Protein AF-A0A1J4KJC3-F1 (afdb_mo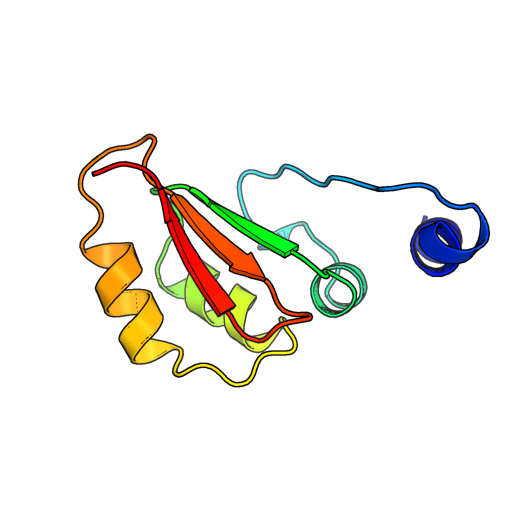nomer_lite)

Sequence (91 aa):
MCKLLTKTRYYNITAIFAVQTPKFILKNLKRMATDVKIWKGLSEEDFYTLMKELTHTFDTDEMWGIYHALQDNHSCLTLNLSNDTFAIEGT

Structure (mmCIF, N/CA/C/O backbone):
data_AF-A0A1J4KJC3-F1
#
_entry.id   AF-A0A1J4KJC3-F1
#
loop_
_atom_site.group_PDB
_atom_site.id
_atom_site.type_symbol
_atom_site.label_atom_id
_atom_site.label_alt_id
_atom_site.label_comp_id
_atom_site.label_asym_id
_atom_site.label_entity_id
_atom_site.label_seq_id
_atom_site.pdbx_PDB_ins_code
_atom_site.Cartn_x
_atom_site.Cartn_y
_atom_site.Cartn_z
_atom_site.occupancy
_atom_site.B_iso_or_equiv
_atom_site.auth_seq_id
_atom_site.auth_comp_id
_atom_site.auth_asym_id
_atom_site.auth_atom_id
_atom_site.pdbx_PDB_model_num
ATOM 1 N N . MET A 1 1 ? 7.051 -18.304 -6.355 1.00 51.97 1 MET A N 1
ATOM 2 C CA . MET A 1 1 ? 6.213 -17.099 -6.542 1.00 51.97 1 MET A CA 1
ATOM 3 C C . MET A 1 1 ? 7.028 -15.793 -6.575 1.00 51.97 1 MET A C 1
ATOM 5 O O . MET A 1 1 ? 7.017 -15.142 -7.608 1.00 51.97 1 MET A O 1
ATOM 9 N N . CYS A 1 2 ? 7.804 -15.429 -5.535 1.00 56.69 2 CYS A N 1
ATOM 10 C CA . CYS A 1 2 ? 8.517 -14.129 -5.462 1.00 56.69 2 CYS A CA 1
ATOM 11 C C . CYS A 1 2 ? 9.452 -13.780 -6.639 1.00 56.69 2 CYS A C 1
ATOM 13 O O . CYS A 1 2 ? 9.489 -12.625 -7.040 1.00 56.69 2 CYS A O 1
ATOM 15 N N . LYS A 1 3 ? 10.180 -14.746 -7.225 1.00 65.19 3 LYS A N 1
ATOM 16 C CA . LYS A 1 3 ? 11.147 -14.473 -8.315 1.00 65.19 3 LYS A CA 1
ATOM 17 C C . LYS A 1 3 ? 10.508 -13.916 -9.595 1.00 65.19 3 LYS A C 1
ATOM 19 O O . LYS A 1 3 ? 11.184 -13.241 -10.368 1.00 65.19 3 LYS A O 1
ATOM 24 N N . LEU A 1 4 ? 9.234 -14.231 -9.834 1.00 68.31 4 LEU A N 1
ATOM 25 C CA . LEU A 1 4 ? 8.511 -13.786 -11.025 1.00 68.31 4 LEU A CA 1
ATOM 26 C C . LEU A 1 4 ? 8.048 -12.335 -10.842 1.00 68.31 4 LEU A C 1
ATOM 28 O O . LEU A 1 4 ? 8.271 -11.506 -11.716 1.00 68.31 4 LEU A O 1
ATOM 32 N N . LEU A 1 5 ? 7.546 -12.009 -9.645 1.00 69.38 5 LEU A N 1
ATOM 33 C CA . LEU A 1 5 ? 7.130 -10.657 -9.255 1.00 69.38 5 LEU A CA 1
ATOM 34 C C . LEU A 1 5 ? 8.293 -9.665 -9.201 1.00 69.38 5 LEU A C 1
ATOM 36 O O . LEU A 1 5 ? 8.128 -8.513 -9.571 1.00 69.38 5 LEU A O 1
ATOM 40 N N . THR A 1 6 ? 9.498 -10.116 -8.845 1.00 70.50 6 THR A N 1
ATOM 41 C CA . THR A 1 6 ? 10.698 -9.266 -8.914 1.00 70.50 6 THR A CA 1
ATOM 42 C C . THR A 1 6 ? 11.160 -8.947 -10.339 1.00 70.50 6 THR A C 1
ATOM 44 O O . THR A 1 6 ? 12.013 -8.086 -10.520 1.00 70.50 6 THR A O 1
ATOM 47 N N . LYS A 1 7 ? 10.650 -9.656 -11.356 1.00 76.81 7 LYS A N 1
ATOM 48 C CA . LYS A 1 7 ? 11.071 -9.515 -12.760 1.00 76.81 7 LYS A CA 1
ATOM 49 C C . LYS A 1 7 ? 9.967 -8.996 -13.681 1.00 76.81 7 LYS A C 1
ATOM 51 O O . LYS A 1 7 ? 10.209 -8.863 -14.875 1.00 76.81 7 LYS A O 1
ATOM 56 N N . THR A 1 8 ? 8.786 -8.671 -13.161 1.00 78.25 8 THR A N 1
ATOM 57 C CA . THR A 1 8 ? 7.650 -8.161 -13.952 1.00 78.25 8 THR A CA 1
ATOM 58 C C . THR A 1 8 ? 8.038 -6.949 -14.799 1.00 78.25 8 THR A C 1
ATOM 60 O O . THR A 1 8 ? 7.747 -6.927 -15.992 1.00 78.25 8 THR A O 1
ATOM 63 N N . ARG A 1 9 ? 8.826 -6.023 -14.236 1.00 73.25 9 ARG A N 1
ATOM 64 C CA . ARG A 1 9 ? 9.360 -4.855 -14.957 1.00 73.25 9 ARG A CA 1
ATOM 65 C C . ARG A 1 9 ? 10.266 -5.221 -16.138 1.00 73.25 9 ARG A C 1
ATOM 67 O O . ARG A 1 9 ? 10.210 -4.556 -17.162 1.00 73.25 9 ARG A O 1
ATOM 74 N N . TYR A 1 10 ? 11.072 -6.278 -16.020 1.00 80.94 10 TYR A N 1
ATOM 75 C CA . TYR A 1 10 ? 11.944 -6.739 -17.110 1.00 80.94 10 TYR A CA 1
ATOM 76 C C . TYR A 1 10 ? 11.139 -7.298 -18.290 1.00 80.94 10 TYR A C 1
ATOM 78 O O . TYR A 1 10 ? 11.513 -7.107 -19.440 1.00 80.94 10 TYR A O 1
ATOM 86 N N . TYR A 1 11 ? 10.013 -7.954 -18.006 1.00 84.75 11 TYR A N 1
ATOM 87 C CA . TYR A 1 11 ? 9.130 -8.519 -19.028 1.00 84.75 11 TYR A CA 1
ATOM 88 C C . TYR A 1 11 ? 8.043 -7.545 -19.508 1.00 84.75 11 TYR A C 1
ATOM 90 O O . TYR A 1 11 ? 7.178 -7.947 -20.278 1.00 84.75 11 TYR A O 1
ATOM 98 N N . ASN A 1 12 ? 8.076 -6.283 -19.061 1.00 82.62 12 ASN A N 1
ATOM 99 C CA . ASN A 1 12 ? 7.050 -5.274 -19.336 1.00 82.62 12 ASN A CA 1
ATOM 100 C C . ASN A 1 12 ? 5.625 -5.735 -18.957 1.00 82.62 12 ASN A C 1
ATOM 102 O O . ASN A 1 12 ? 4.653 -5.457 -19.658 1.00 82.62 12 ASN A O 1
ATOM 106 N N . ILE A 1 13 ? 5.513 -6.480 -17.853 1.00 86.38 13 ILE A N 1
ATOM 107 C CA . ILE A 1 13 ? 4.248 -6.986 -17.317 1.00 86.38 13 ILE A CA 1
ATOM 108 C C . ILE A 1 13 ? 3.849 -6.128 -16.120 1.00 86.38 13 ILE A C 1
ATOM 110 O O . ILE A 1 13 ? 4.624 -5.978 -15.175 1.00 86.38 13 ILE A O 1
ATOM 114 N N . THR A 1 14 ? 2.611 -5.644 -16.118 1.00 84.50 14 THR A N 1
ATOM 115 C CA . THR A 1 14 ? 1.997 -5.019 -14.942 1.00 84.50 14 THR A CA 1
ATOM 116 C C . THR A 1 14 ? 1.250 -6.076 -14.137 1.00 84.50 14 THR A C 1
ATOM 118 O O . THR A 1 14 ? 0.469 -6.849 -14.690 1.00 84.50 14 THR A O 1
ATOM 121 N N . ALA A 1 15 ? 1.489 -6.121 -12.827 1.00 84.31 15 ALA A N 1
ATOM 122 C CA . ALA A 1 15 ? 0.795 -7.021 -11.914 1.00 84.31 15 ALA A CA 1
ATOM 123 C C . ALA A 1 15 ? -0.086 -6.209 -10.963 1.00 84.31 15 ALA A C 1
ATOM 125 O O . ALA A 1 15 ? 0.386 -5.254 -10.352 1.00 84.31 15 ALA A O 1
ATOM 126 N N . ILE A 1 16 ? -1.347 -6.616 -10.827 1.00 88.50 16 ILE A N 1
ATOM 127 C CA . ILE A 1 16 ? -2.311 -6.003 -9.912 1.00 88.50 16 ILE A CA 1
ATOM 128 C C . ILE A 1 16 ? -2.690 -7.042 -8.863 1.00 88.50 16 ILE A C 1
ATOM 130 O O . ILE A 1 16 ? -3.014 -8.183 -9.194 1.00 88.50 16 ILE A O 1
ATOM 134 N N . PHE A 1 17 ? -2.655 -6.632 -7.598 1.00 88.19 17 PHE A N 1
ATOM 135 C CA . PHE A 1 17 ? -3.078 -7.447 -6.466 1.00 88.19 17 PHE A CA 1
ATOM 136 C C . PHE A 1 17 ? -4.258 -6.769 -5.787 1.00 88.19 17 PHE A C 1
ATOM 138 O O . PHE A 1 17 ? -4.119 -5.669 -5.262 1.00 88.19 17 PHE A O 1
ATOM 145 N N . ALA A 1 18 ? -5.404 -7.441 -5.782 1.00 89.88 18 ALA A N 1
ATOM 146 C CA . ALA A 1 18 ? -6.585 -7.013 -5.049 1.00 89.88 18 ALA A CA 1
ATOM 147 C C . ALA A 1 18 ? -6.836 -8.005 -3.912 1.00 89.88 18 ALA A C 1
ATOM 149 O O . ALA A 1 18 ? -6.984 -9.205 -4.147 1.00 89.88 18 ALA A O 1
ATOM 150 N N . VAL A 1 19 ? -6.840 -7.511 -2.676 1.00 88.62 19 VAL A N 1
ATOM 151 C CA . VAL A 1 19 ? -7.062 -8.310 -1.465 1.00 88.62 19 VAL A CA 1
ATOM 152 C C . VAL A 1 19 ? -7.938 -7.533 -0.493 1.00 88.62 19 VAL A C 1
ATOM 154 O O . VAL A 1 19 ? -7.934 -6.306 -0.502 1.00 88.62 19 VAL A O 1
ATOM 157 N N . GLN A 1 20 ? -8.643 -8.246 0.382 1.00 85.38 20 GLN A N 1
ATOM 158 C CA . GLN A 1 20 ? -9.480 -7.622 1.409 1.00 85.38 20 GLN A CA 1
ATOM 159 C C . GLN A 1 20 ? -8.667 -7.032 2.572 1.00 85.38 20 GLN A C 1
ATOM 161 O O . GLN A 1 20 ? -9.049 -6.015 3.134 1.00 85.38 20 GLN A O 1
ATOM 166 N N . THR A 1 21 ? -7.548 -7.659 2.948 1.00 85.00 21 THR A N 1
ATOM 167 C CA . THR A 1 21 ? -6.662 -7.163 4.013 1.00 85.00 21 THR A CA 1
ATOM 168 C C . THR A 1 21 ? -5.199 -7.273 3.585 1.00 85.00 21 THR A C 1
ATOM 170 O O . THR A 1 21 ? -4.796 -8.289 3.000 1.00 85.00 21 THR A O 1
ATOM 173 N N . PRO A 1 22 ? -4.363 -6.265 3.896 1.00 84.62 22 PRO A N 1
ATOM 174 C CA . PRO A 1 22 ? -2.944 -6.278 3.565 1.00 84.62 22 PRO A CA 1
ATOM 175 C C . PRO A 1 22 ? -2.168 -7.363 4.325 1.00 84.62 22 PRO A C 1
ATOM 177 O O . PRO A 1 22 ? -1.039 -7.672 3.943 1.00 84.62 22 PRO A O 1
ATOM 180 N N . LYS A 1 23 ? -2.739 -7.977 5.372 1.00 85.38 23 LYS A N 1
ATOM 181 C CA . LYS A 1 23 ? -2.093 -9.033 6.176 1.00 85.38 23 LYS A CA 1
ATOM 182 C C . LYS A 1 23 ? -1.637 -10.244 5.355 1.00 85.38 23 LYS A C 1
ATOM 184 O O . LYS A 1 23 ? -0.625 -10.852 5.687 1.00 85.38 23 LYS A O 1
ATOM 189 N N . PHE A 1 24 ? -2.333 -10.562 4.263 1.00 84.88 24 PHE A N 1
ATOM 190 C CA . PHE A 1 24 ? -1.996 -11.706 3.406 1.00 84.88 24 PHE A CA 1
ATOM 191 C C . PHE A 1 24 ? -0.940 -11.398 2.337 1.00 84.88 24 PHE A C 1
ATOM 193 O O . PHE A 1 24 ? -0.448 -12.309 1.671 1.00 84.88 24 PHE A O 1
ATOM 200 N N . ILE A 1 25 ? -0.566 -10.128 2.162 1.00 86.69 25 ILE A N 1
ATOM 201 C CA . ILE A 1 25 ? 0.460 -9.732 1.197 1.00 86.69 25 ILE A CA 1
ATOM 202 C C . ILE A 1 25 ? 1.839 -9.837 1.858 1.00 86.69 25 ILE A C 1
ATOM 204 O O . ILE A 1 25 ? 2.087 -9.283 2.928 1.00 86.69 25 ILE A O 1
ATOM 208 N N . LEU A 1 26 ? 2.774 -10.511 1.186 1.00 86.25 26 LEU A N 1
ATOM 209 C CA . LEU A 1 26 ? 4.171 -10.593 1.618 1.00 86.25 26 LEU A CA 1
ATOM 210 C C . LEU A 1 26 ? 4.812 -9.197 1.676 1.00 86.25 26 LEU A C 1
ATOM 212 O O . LEU A 1 26 ? 4.703 -8.425 0.724 1.00 86.25 26 LEU A O 1
ATOM 216 N N . LYS A 1 27 ? 5.576 -8.901 2.736 1.00 85.50 27 LYS A N 1
ATOM 217 C CA . LYS A 1 27 ? 6.217 -7.582 2.938 1.00 85.50 27 LYS A CA 1
ATOM 218 C C . LYS A 1 27 ? 7.044 -7.109 1.738 1.00 85.50 27 LYS A C 1
ATOM 220 O O . LYS A 1 27 ? 6.980 -5.947 1.358 1.00 85.50 27 LYS A O 1
ATOM 225 N N . ASN A 1 28 ? 7.787 -8.021 1.110 1.00 83.00 28 ASN A N 1
ATOM 226 C CA . ASN A 1 28 ? 8.605 -7.698 -0.063 1.00 83.00 28 ASN A CA 1
ATOM 227 C C . ASN A 1 28 ? 7.763 -7.233 -1.256 1.00 83.00 28 ASN A C 1
ATOM 229 O O . ASN A 1 28 ? 8.227 -6.407 -2.028 1.00 83.00 28 ASN A O 1
ATOM 233 N N . LEU A 1 29 ? 6.534 -7.739 -1.398 1.00 83.75 29 LEU A N 1
ATOM 234 C CA . LEU A 1 29 ? 5.635 -7.328 -2.471 1.00 83.75 29 LEU A CA 1
ATOM 235 C C . LEU A 1 29 ? 5.082 -5.920 -2.219 1.00 83.75 29 LEU A C 1
ATOM 237 O O . LEU A 1 29 ? 5.045 -5.118 -3.143 1.00 83.75 29 LEU A O 1
ATOM 241 N N . LYS A 1 30 ? 4.744 -5.595 -0.964 1.00 86.81 30 LYS A N 1
ATOM 242 C CA . LYS A 1 30 ? 4.308 -4.242 -0.571 1.00 86.81 30 LYS A CA 1
ATOM 243 C C . LYS A 1 30 ? 5.396 -3.199 -0.818 1.00 86.81 30 LYS A C 1
ATOM 245 O O . LYS A 1 30 ? 5.121 -2.158 -1.394 1.00 86.81 30 LYS A O 1
ATOM 250 N N . ARG A 1 31 ? 6.650 -3.514 -0.475 1.00 84.00 31 ARG A N 1
ATOM 251 C CA . ARG A 1 31 ? 7.808 -2.634 -0.724 1.00 84.00 31 ARG A CA 1
ATOM 252 C C . ARG A 1 31 ? 8.097 -2.382 -2.203 1.00 84.00 31 ARG A C 1
ATOM 254 O O . ARG A 1 31 ? 8.773 -1.417 -2.526 1.00 84.00 31 ARG A O 1
ATOM 261 N N . MET A 1 32 ? 7.647 -3.275 -3.078 1.00 85.25 32 MET A N 1
ATOM 262 C CA . MET A 1 32 ? 7.830 -3.160 -4.524 1.00 85.25 32 MET A CA 1
ATOM 263 C C . MET A 1 32 ? 6.655 -2.477 -5.229 1.00 85.25 32 MET A C 1
ATOM 265 O O . MET A 1 32 ? 6.730 -2.274 -6.440 1.00 85.25 32 MET A O 1
ATOM 269 N N . ALA A 1 33 ? 5.570 -2.175 -4.513 1.00 86.38 33 ALA A N 1
ATOM 270 C CA . ALA A 1 33 ? 4.424 -1.500 -5.096 1.00 86.38 33 ALA A CA 1
ATOM 271 C C . ALA A 1 33 ? 4.824 -0.092 -5.558 1.00 86.38 33 ALA A C 1
ATOM 273 O O . ALA A 1 33 ? 5.524 0.625 -4.847 1.00 86.38 33 ALA A O 1
ATOM 274 N N . THR A 1 34 ? 4.385 0.291 -6.754 1.00 88.31 34 THR A N 1
ATOM 275 C CA . THR A 1 34 ? 4.517 1.660 -7.276 1.00 88.31 34 THR A CA 1
ATOM 276 C C . THR A 1 34 ? 3.274 2.485 -6.984 1.00 88.31 34 THR A C 1
ATOM 278 O O . THR A 1 34 ? 3.371 3.684 -6.741 1.00 88.31 34 THR A O 1
ATOM 281 N N . ASP A 1 35 ? 2.121 1.820 -6.970 1.00 89.69 35 ASP A N 1
ATOM 282 C CA . ASP A 1 35 ? 0.809 2.412 -6.785 1.00 89.69 35 ASP A CA 1
ATOM 283 C C . ASP A 1 35 ? 0.030 1.558 -5.784 1.00 89.69 35 ASP A C 1
ATOM 285 O O . ASP A 1 35 ? 0.052 0.323 -5.846 1.00 89.69 35 ASP A O 1
ATOM 289 N N . VAL A 1 36 ? -0.655 2.209 -4.849 1.00 90.88 36 VAL A N 1
ATOM 290 C CA . VAL A 1 36 ? -1.479 1.546 -3.835 1.00 90.88 36 VAL A CA 1
ATOM 291 C C . VAL A 1 36 ? -2.841 2.211 -3.811 1.00 90.88 36 VAL A C 1
ATOM 293 O O . VAL A 1 36 ? -2.941 3.424 -3.678 1.00 90.88 36 VAL A O 1
ATOM 296 N N . LYS A 1 37 ? -3.901 1.414 -3.919 1.00 91.12 37 LYS A N 1
ATOM 297 C CA . LYS A 1 37 ? -5.279 1.892 -3.832 1.00 91.12 37 LYS A CA 1
ATOM 298 C C . LYS A 1 37 ? -5.950 1.267 -2.617 1.00 91.12 37 LYS A C 1
ATOM 300 O O . LYS A 1 37 ? -5.980 0.043 -2.494 1.00 91.12 37 LYS A O 1
ATOM 305 N N . ILE A 1 38 ? -6.442 2.108 -1.714 1.00 91.38 38 ILE A N 1
ATOM 306 C CA . ILE A 1 38 ? -7.069 1.708 -0.454 1.00 91.38 38 ILE A C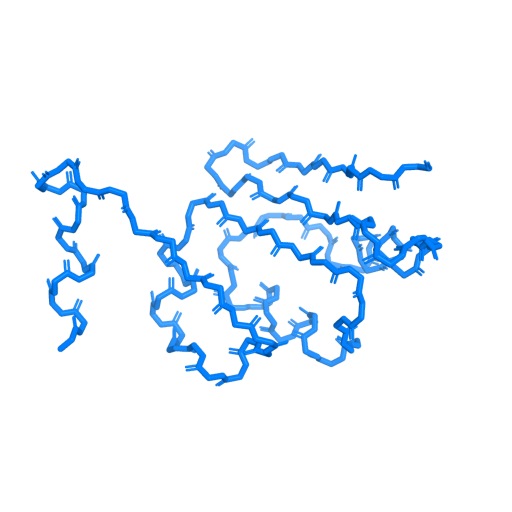A 1
ATOM 307 C C . ILE A 1 38 ? -8.518 2.177 -0.487 1.00 91.38 38 ILE A C 1
ATOM 309 O O . ILE A 1 38 ? -8.793 3.373 -0.450 1.00 91.38 38 ILE A O 1
ATOM 313 N N . TRP A 1 39 ? -9.446 1.232 -0.563 1.00 90.50 39 TRP A N 1
ATOM 314 C CA . TRP A 1 39 ? -10.875 1.516 -0.451 1.00 90.50 39 TRP A CA 1
ATOM 315 C C . TRP A 1 39 ? -11.292 1.671 1.003 1.00 90.50 39 TRP A C 1
ATOM 317 O O . TRP A 1 39 ? -10.677 1.071 1.890 1.00 90.50 39 TRP A O 1
ATOM 327 N N . LYS A 1 40 ? -12.359 2.442 1.231 1.00 88.38 40 LYS A N 1
ATOM 328 C CA . LYS A 1 40 ? -12.965 2.589 2.552 1.00 88.38 40 LYS A CA 1
ATOM 329 C C . LYS A 1 40 ? -13.305 1.222 3.160 1.00 88.38 40 LYS A C 1
ATOM 331 O O . LYS A 1 40 ? -13.822 0.334 2.488 1.00 88.38 40 LYS A O 1
ATOM 336 N N . GLY A 1 41 ? -13.024 1.068 4.453 1.00 86.31 41 GLY A N 1
ATOM 337 C CA . GLY A 1 41 ? -13.315 -0.148 5.224 1.00 86.31 41 GLY A CA 1
ATOM 338 C C . GLY A 1 41 ? -12.087 -0.844 5.817 1.00 86.31 41 GLY A C 1
ATOM 339 O O . GLY A 1 41 ? -12.241 -1.747 6.635 1.00 86.31 41 GLY A O 1
ATOM 340 N N . LEU A 1 42 ? -10.871 -0.412 5.465 1.00 88.88 42 LEU A N 1
ATOM 341 C CA . LEU A 1 42 ? -9.645 -0.828 6.156 1.00 88.88 42 LEU A CA 1
ATOM 342 C C . LEU A 1 42 ? -9.619 -0.306 7.604 1.00 88.88 42 LEU A C 1
ATOM 344 O O . LEU A 1 42 ? -9.922 0.867 7.835 1.00 88.88 42 LEU A O 1
ATOM 348 N N . SER A 1 43 ? -9.240 -1.163 8.557 1.00 89.31 43 SER A N 1
ATOM 349 C CA . SER A 1 43 ? -9.058 -0.771 9.958 1.00 89.31 43 SER A CA 1
ATOM 350 C C . SER A 1 43 ? -7.832 0.126 10.143 1.00 89.31 43 SER A C 1
ATOM 352 O O . SER A 1 43 ? -6.895 0.094 9.347 1.00 89.31 43 SER A O 1
ATOM 354 N N . GLU A 1 44 ? -7.823 0.892 11.233 1.00 89.94 44 GLU A N 1
ATOM 355 C CA . GLU A 1 44 ? -6.710 1.770 11.610 1.00 89.94 44 GLU A CA 1
ATOM 356 C C . GLU A 1 44 ? -5.390 1.004 11.744 1.00 89.94 44 GLU A C 1
ATOM 358 O O . GLU A 1 44 ? -4.393 1.336 11.106 1.00 89.94 44 GLU A O 1
ATOM 363 N N . GLU A 1 45 ? -5.400 -0.093 12.501 1.00 89.62 45 GLU A N 1
ATOM 364 C CA . GLU A 1 45 ? -4.219 -0.936 12.704 1.00 89.62 45 GLU A CA 1
ATOM 365 C C . GLU A 1 45 ? -3.654 -1.474 11.376 1.00 89.62 45 GLU A C 1
ATOM 367 O O . GLU A 1 45 ? -2.436 -1.473 11.158 1.00 89.62 45 GLU A O 1
ATOM 372 N N . ASP A 1 46 ? -4.532 -1.905 10.463 1.00 89.31 46 ASP A N 1
ATOM 373 C CA . ASP A 1 46 ? -4.121 -2.425 9.159 1.00 89.31 46 ASP A CA 1
ATOM 374 C C . ASP A 1 46 ? -3.588 -1.306 8.254 1.00 89.31 46 ASP A C 1
ATOM 376 O O . ASP A 1 46 ? -2.648 -1.547 7.491 1.00 89.31 46 ASP A O 1
ATOM 380 N N . PHE A 1 47 ? -4.139 -0.092 8.360 1.00 91.19 47 PHE A N 1
ATOM 381 C CA . PHE A 1 47 ? -3.663 1.092 7.646 1.00 91.19 47 PHE A CA 1
ATOM 382 C C . PHE A 1 47 ? -2.242 1.462 8.075 1.00 91.19 47 PHE A C 1
ATOM 384 O O . PHE A 1 47 ? -1.340 1.491 7.238 1.00 91.19 47 PHE A O 1
ATOM 391 N N . TYR A 1 48 ? -2.002 1.645 9.376 1.00 90.50 48 TYR A N 1
ATOM 392 C CA . TYR A 1 48 ? -0.669 1.965 9.895 1.00 90.50 48 TYR A CA 1
ATOM 393 C C . TYR A 1 48 ? 0.352 0.866 9.584 1.00 90.50 48 TYR A C 1
ATOM 395 O O . TYR A 1 48 ? 1.495 1.150 9.216 1.00 90.50 48 TYR A O 1
ATOM 403 N N . THR A 1 49 ? -0.060 -0.402 9.672 1.00 89.25 49 THR A N 1
ATOM 404 C CA . THR A 1 49 ? 0.799 -1.534 9.303 1.00 89.25 49 THR A CA 1
ATOM 405 C C . THR A 1 49 ? 1.154 -1.51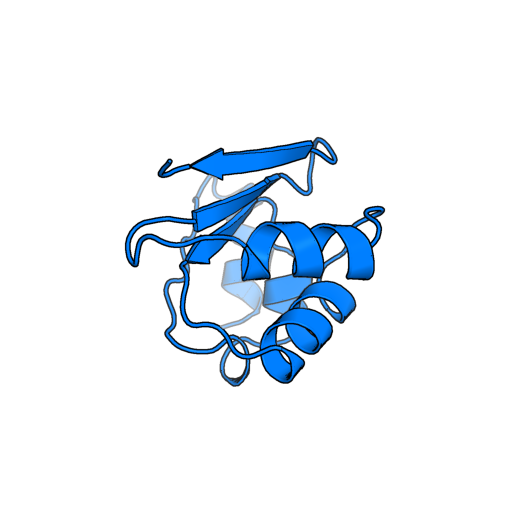0 7.820 1.00 89.25 49 THR A C 1
ATOM 407 O O . THR A 1 49 ? 2.307 -1.758 7.465 1.00 89.25 49 THR A O 1
ATOM 410 N N . LEU A 1 50 ? 0.186 -1.213 6.947 1.00 90.00 50 LEU A N 1
ATOM 411 C CA . LEU A 1 50 ? 0.419 -1.086 5.513 1.00 90.00 50 LEU A CA 1
ATOM 412 C C . LEU A 1 50 ? 1.38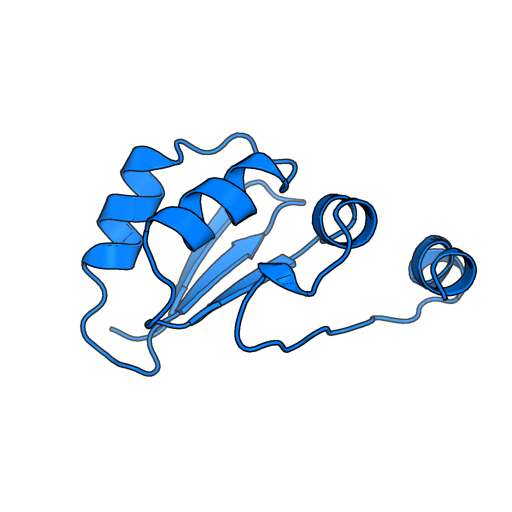2 0.066 5.227 1.00 90.00 50 LEU A C 1
ATOM 414 O O . LEU A 1 50 ? 2.406 -0.168 4.593 1.00 90.00 50 LEU A O 1
ATOM 418 N N . MET A 1 51 ? 1.107 1.259 5.753 1.00 89.12 51 MET A N 1
ATOM 419 C CA . MET A 1 51 ? 1.935 2.448 5.544 1.00 89.12 51 MET A CA 1
ATOM 420 C C . MET A 1 51 ? 3.377 2.203 5.996 1.00 89.12 51 MET A C 1
ATOM 422 O O . MET A 1 51 ? 4.300 2.398 5.212 1.00 89.12 51 MET A O 1
ATOM 426 N N . LYS A 1 52 ? 3.597 1.614 7.177 1.00 88.00 52 LYS A N 1
ATOM 427 C CA . LYS A 1 52 ? 4.942 1.255 7.667 1.00 88.00 52 LYS A CA 1
ATOM 428 C C . LYS A 1 52 ? 5.715 0.298 6.747 1.00 88.00 52 LYS A C 1
ATOM 430 O O . LYS A 1 52 ? 6.945 0.248 6.787 1.00 88.00 52 LYS A O 1
ATOM 435 N N . GLU A 1 53 ? 5.013 -0.521 5.970 1.00 88.12 53 GLU A N 1
ATOM 436 C CA . GLU A 1 53 ? 5.618 -1.481 5.044 1.00 88.12 53 GLU A CA 1
ATOM 437 C C . GLU A 1 53 ? 5.799 -0.924 3.625 1.00 88.12 53 GLU A C 1
ATOM 439 O O . GLU A 1 53 ? 6.606 -1.473 2.867 1.00 88.12 53 GLU A O 1
ATOM 444 N N . LEU A 1 54 ? 5.094 0.156 3.280 1.00 86.62 54 LEU A N 1
ATOM 445 C CA . LEU A 1 54 ? 5.266 0.900 2.037 1.00 86.62 54 LEU A CA 1
ATOM 446 C C . LEU A 1 54 ? 6.465 1.844 2.141 1.00 86.62 54 LEU A C 1
ATOM 448 O O . LEU A 1 54 ? 6.723 2.451 3.178 1.00 86.62 54 LEU A O 1
ATOM 452 N N . THR A 1 55 ? 7.197 1.987 1.040 1.00 79.38 55 THR A N 1
ATOM 453 C CA . THR A 1 55 ? 8.289 2.965 0.962 1.00 79.38 55 THR A CA 1
ATOM 454 C C . THR A 1 55 ? 7.681 4.293 0.533 1.00 79.38 55 THR A C 1
ATOM 456 O O . THR A 1 55 ? 7.323 4.438 -0.630 1.00 79.38 55 THR A O 1
ATOM 459 N N . HIS A 1 56 ? 7.486 5.205 1.483 1.00 80.94 56 HIS A N 1
ATOM 460 C CA . HIS A 1 56 ? 6.829 6.492 1.261 1.00 80.94 56 HIS A CA 1
ATOM 461 C C . HIS A 1 56 ? 7.419 7.568 2.184 1.00 80.94 56 HIS A C 1
ATOM 463 O O . HIS A 1 56 ? 8.039 7.239 3.198 1.00 80.94 56 HIS A O 1
ATOM 469 N N . THR A 1 57 ? 7.227 8.839 1.828 1.00 78.44 57 THR A N 1
ATOM 470 C CA . THR A 1 57 ? 7.695 10.002 2.610 1.00 78.44 57 THR A CA 1
ATOM 471 C C . THR A 1 57 ? 6.567 10.781 3.300 1.00 78.44 57 THR A C 1
ATOM 473 O O . THR A 1 57 ? 6.840 11.748 4.007 1.00 78.44 57 THR A O 1
ATOM 476 N N . PHE A 1 58 ? 5.310 10.365 3.115 1.00 81.88 58 PHE A N 1
ATOM 477 C CA . PHE A 1 58 ? 4.126 11.047 3.647 1.00 81.88 58 PHE A CA 1
ATOM 478 C C . PHE A 1 58 ? 3.969 10.951 5.168 1.00 81.88 58 PHE A C 1
ATOM 480 O O . PHE A 1 58 ? 4.384 9.975 5.796 1.00 81.88 58 PHE A O 1
ATOM 487 N N . ASP A 1 59 ? 3.266 11.933 5.733 1.00 85.12 59 ASP A N 1
ATOM 488 C CA . ASP A 1 59 ? 2.793 11.896 7.114 1.00 85.12 59 ASP A CA 1
ATOM 489 C C . ASP A 1 59 ? 1.630 10.900 7.247 1.00 85.12 59 ASP A C 1
ATOM 491 O O . ASP A 1 59 ? 0.536 11.099 6.717 1.00 85.12 59 ASP A O 1
ATOM 495 N N . THR A 1 60 ? 1.873 9.786 7.939 1.00 86.69 60 THR A N 1
ATOM 496 C CA . THR A 1 60 ? 0.884 8.708 8.065 1.00 86.69 60 THR A CA 1
ATOM 497 C C . THR A 1 60 ? -0.349 9.128 8.874 1.00 86.69 60 THR A C 1
ATOM 499 O O . THR A 1 60 ? -1.443 8.634 8.593 1.00 86.69 60 THR A O 1
ATOM 502 N N . ASP A 1 61 ? -0.200 10.037 9.841 1.00 87.88 61 ASP A N 1
ATOM 503 C CA . ASP A 1 61 ? -1.295 10.468 10.715 1.00 87.88 61 ASP A CA 1
ATOM 504 C C . ASP A 1 61 ? -2.244 11.418 9.979 1.00 87.88 61 ASP A C 1
ATOM 506 O O . ASP A 1 61 ? -3.467 11.258 10.045 1.00 87.88 61 ASP A O 1
ATOM 510 N N . GLU A 1 62 ? -1.692 12.352 9.198 1.00 88.44 62 GLU A N 1
ATOM 511 C CA . GLU A 1 62 ? -2.487 13.218 8.320 1.00 88.44 62 GLU A CA 1
ATOM 512 C C . GLU A 1 62 ? -3.283 12.380 7.308 1.00 88.44 62 GLU A C 1
ATOM 514 O O . GLU A 1 62 ? -4.493 12.559 7.131 1.00 88.44 62 GLU A O 1
ATOM 519 N N . MET A 1 63 ? -2.624 11.398 6.692 1.00 88.12 63 MET A N 1
ATOM 520 C CA . MET A 1 63 ? -3.253 10.509 5.721 1.00 88.12 63 MET A CA 1
ATOM 521 C C . MET A 1 63 ? -4.355 9.642 6.326 1.00 88.12 63 MET A C 1
ATOM 523 O O . MET A 1 63 ? -5.389 9.436 5.683 1.00 88.12 63 MET A O 1
ATOM 527 N N . TRP A 1 64 ? -4.159 9.146 7.549 1.00 90.75 64 TRP A N 1
ATOM 528 C CA . TRP A 1 64 ? -5.204 8.432 8.272 1.00 90.75 64 TRP A CA 1
ATOM 529 C C . TRP A 1 64 ? -6.406 9.337 8.530 1.00 90.75 64 TRP A C 1
ATOM 531 O O . TRP A 1 64 ? -7.530 8.916 8.269 1.00 90.75 64 TRP A O 1
ATOM 541 N N . GLY A 1 65 ? -6.195 10.586 8.957 1.00 89.31 65 GLY A N 1
ATOM 542 C CA . GLY A 1 65 ? -7.280 11.549 9.166 1.00 89.31 65 GLY A CA 1
ATOM 543 C C . GLY A 1 65 ? -8.113 11.775 7.901 1.00 89.31 65 GLY A C 1
ATOM 544 O O . GLY A 1 65 ? -9.344 11.690 7.935 1.00 89.31 65 GLY A O 1
ATOM 545 N N . ILE A 1 66 ? -7.440 11.969 6.766 1.00 87.62 66 ILE A N 1
ATOM 546 C CA . ILE A 1 66 ? -8.071 12.133 5.450 1.00 87.62 66 ILE A CA 1
ATOM 547 C C . ILE A 1 66 ? -8.852 10.871 5.045 1.00 87.62 66 ILE A C 1
ATOM 549 O O . ILE A 1 66 ? -10.010 10.951 4.635 1.00 87.62 66 ILE A O 1
ATOM 553 N N . TYR A 1 67 ? -8.245 9.691 5.185 1.00 89.62 67 TYR A N 1
ATOM 554 C CA . TYR A 1 67 ? -8.874 8.413 4.846 1.00 89.62 67 TYR A CA 1
ATOM 555 C C . TYR A 1 67 ? -10.043 8.059 5.784 1.00 89.62 67 TYR A C 1
ATOM 557 O O . TYR A 1 67 ? -11.070 7.515 5.361 1.00 89.62 67 TYR A O 1
ATOM 565 N N . HIS A 1 68 ? -9.927 8.381 7.070 1.00 88.50 68 HIS A N 1
ATOM 566 C CA . HIS A 1 68 ? -10.973 8.163 8.060 1.00 88.50 68 HIS A CA 1
ATOM 567 C C . HIS A 1 68 ? -12.196 9.041 7.777 1.00 88.50 68 HIS A C 1
ATOM 569 O O . HIS A 1 68 ? -13.324 8.565 7.915 1.00 88.50 68 HIS A O 1
ATOM 575 N N . ALA A 1 69 ? -11.980 10.269 7.295 1.00 87.50 69 ALA A N 1
ATOM 576 C CA . ALA A 1 69 ? -13.042 11.209 6.946 1.00 87.50 69 ALA A CA 1
ATOM 577 C C . ALA A 1 69 ? -13.888 10.789 5.726 1.00 87.50 69 ALA A C 1
ATOM 579 O O . ALA A 1 69 ? -15.001 11.294 5.567 1.00 87.50 69 ALA A O 1
ATOM 580 N N . LEU A 1 70 ? -13.410 9.850 4.897 1.00 86.75 70 LEU A N 1
ATOM 581 C CA . LEU A 1 70 ? -14.159 9.314 3.755 1.00 86.75 70 LEU A CA 1
ATOM 582 C C . LEU A 1 70 ? -15.507 8.724 4.193 1.00 86.75 70 LEU A C 1
ATOM 584 O O . LEU A 1 70 ? -15.542 7.859 5.075 1.00 86.75 70 LEU A O 1
ATOM 588 N N . GLN A 1 71 ? -16.589 9.186 3.560 1.00 79.31 71 GLN A N 1
ATOM 589 C CA . GLN A 1 71 ? -17.970 8.812 3.888 1.00 79.31 71 GLN A CA 1
ATOM 590 C C . GLN A 1 71 ? -18.513 7.691 2.999 1.00 79.31 71 GLN A C 1
ATOM 592 O O . GLN A 1 71 ? -19.236 6.828 3.492 1.00 79.31 71 GLN A O 1
ATOM 597 N N . ASP A 1 72 ? -18.181 7.694 1.705 1.00 84.00 72 ASP A N 1
ATOM 598 C CA . ASP A 1 72 ? -18.715 6.712 0.769 1.00 84.00 72 ASP A CA 1
ATOM 599 C C . ASP A 1 72 ? -17.901 5.408 0.784 1.00 84.00 72 ASP A C 1
ATOM 601 O O . ASP A 1 72 ? -16.679 5.386 0.949 1.00 84.00 72 ASP A O 1
ATOM 605 N N . ASN A 1 73 ? -18.601 4.289 0.602 1.00 76.38 73 ASN A N 1
ATOM 606 C CA . ASN A 1 73 ? -18.001 2.957 0.562 1.00 76.38 73 ASN A CA 1
ATOM 607 C C . ASN A 1 73 ? -17.178 2.738 -0.714 1.00 76.38 73 ASN A C 1
ATOM 609 O O . ASN A 1 73 ? -16.292 1.882 -0.731 1.00 76.38 73 ASN A O 1
ATOM 613 N N . HIS A 1 74 ? -17.457 3.498 -1.777 1.00 82.81 74 HIS A N 1
ATOM 614 C CA . HIS A 1 74 ? -16.661 3.479 -3.000 1.00 82.81 74 HIS A CA 1
ATOM 615 C C . HIS A 1 74 ? -15.552 4.532 -3.011 1.00 82.81 74 HIS A C 1
ATOM 617 O O . HIS A 1 74 ? -14.720 4.497 -3.921 1.00 82.81 74 HIS A O 1
ATOM 623 N N . SER A 1 75 ? -15.475 5.395 -1.990 1.00 87.12 75 SER A N 1
ATOM 624 C CA . SER A 1 75 ? -14.337 6.288 -1.824 1.00 87.12 75 SER A CA 1
ATOM 625 C C . 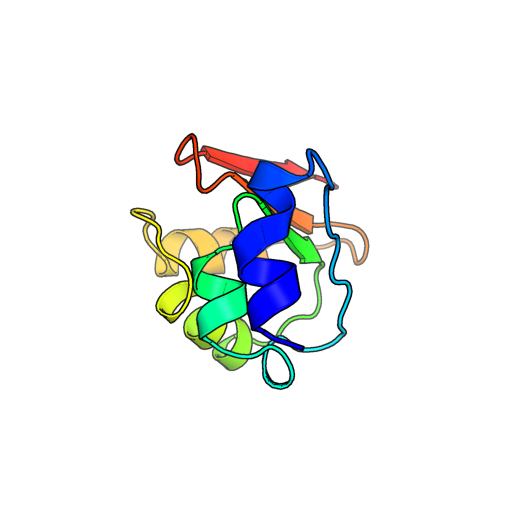SER A 1 75 ? -13.054 5.495 -1.609 1.00 87.12 75 SER A C 1
ATOM 627 O O . SER A 1 75 ? -13.002 4.492 -0.883 1.00 87.12 75 SER A O 1
ATOM 629 N N . CYS A 1 76 ? -11.980 5.975 -2.217 1.00 89.75 76 CYS A N 1
ATOM 630 C CA . CYS A 1 76 ? -10.673 5.363 -2.109 1.00 89.75 76 CYS A CA 1
ATOM 631 C C . CYS A 1 76 ? -9.555 6.398 -2.081 1.00 89.75 76 CYS A C 1
ATOM 633 O O . CYS A 1 76 ? -9.607 7.443 -2.728 1.00 89.75 76 CYS A O 1
ATOM 635 N N . LEU A 1 77 ? -8.513 6.043 -1.344 1.00 90.50 77 LEU A N 1
ATOM 636 C CA . LEU A 1 77 ? -7.239 6.731 -1.311 1.00 90.50 77 LEU A CA 1
ATOM 637 C C . LEU A 1 77 ? -6.298 6.044 -2.302 1.00 90.50 77 LEU A C 1
ATOM 639 O O . LEU A 1 77 ? -5.995 4.856 -2.163 1.00 90.50 77 LEU A O 1
ATOM 643 N N . THR A 1 78 ? -5.837 6.792 -3.295 1.00 90.62 78 THR A N 1
ATOM 644 C CA . THR A 1 78 ? -4.847 6.341 -4.271 1.00 90.62 78 THR A CA 1
ATOM 645 C C . THR A 1 78 ? -3.505 6.976 -3.934 1.00 90.62 78 THR A C 1
ATOM 647 O O . THR A 1 78 ? -3.378 8.195 -3.866 1.00 90.62 78 THR A O 1
ATOM 650 N N . LEU A 1 79 ? -2.495 6.141 -3.738 1.00 90.06 79 LEU A N 1
ATOM 651 C CA . LEU A 1 79 ? -1.117 6.515 -3.471 1.00 90.06 79 LEU A CA 1
ATOM 652 C C . LEU A 1 79 ? -0.273 6.201 -4.692 1.00 90.06 79 LEU A C 1
ATOM 654 O O . LEU A 1 79 ? -0.214 5.048 -5.118 1.00 90.06 79 LEU A O 1
ATOM 658 N N . ASN A 1 80 ? 0.428 7.204 -5.202 1.00 88.75 80 ASN A N 1
ATOM 659 C CA . ASN A 1 80 ? 1.501 7.019 -6.157 1.00 88.75 80 ASN A CA 1
ATOM 660 C C . ASN A 1 80 ? 2.837 7.191 -5.427 1.00 88.75 80 ASN A C 1
ATOM 662 O O . ASN A 1 80 ? 3.262 8.304 -5.117 1.00 88.75 80 ASN A O 1
ATOM 666 N N . LEU A 1 81 ? 3.496 6.064 -5.165 1.00 86.31 81 LEU A N 1
ATOM 667 C CA . LEU A 1 81 ? 4.757 6.005 -4.425 1.00 86.31 81 LEU A CA 1
ATOM 668 C C . LEU A 1 81 ? 5.959 6.407 -5.285 1.00 86.31 81 LEU A C 1
ATOM 670 O O . LEU A 1 81 ? 7.023 6.693 -4.757 1.00 86.31 81 LEU A O 1
ATOM 674 N N . SER A 1 82 ? 5.816 6.413 -6.614 1.00 83.25 82 SER A N 1
ATOM 675 C CA . SER A 1 82 ? 6.908 6.807 -7.517 1.00 83.25 82 SER A CA 1
ATOM 676 C C . SER A 1 82 ? 7.026 8.323 -7.661 1.00 83.25 82 SER A C 1
ATOM 678 O O . SER A 1 82 ? 8.125 8.830 -7.861 1.00 83.25 82 SER A O 1
ATOM 680 N N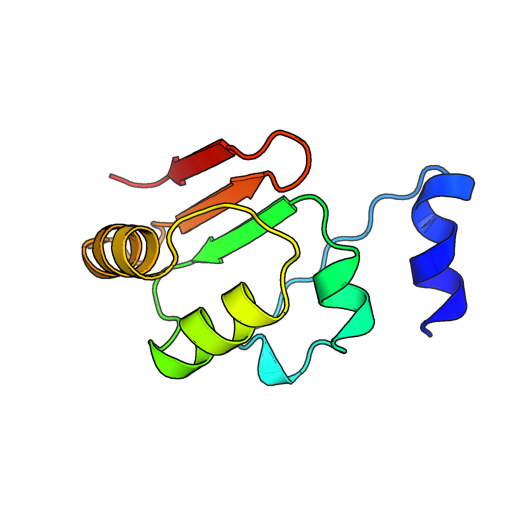 . ASN A 1 83 ? 5.899 9.028 -7.568 1.00 81.69 83 ASN A N 1
ATOM 681 C CA . ASN A 1 83 ? 5.818 10.481 -7.672 1.00 81.69 83 ASN A CA 1
ATOM 682 C C . ASN A 1 83 ? 5.589 11.161 -6.315 1.00 81.69 83 ASN A C 1
ATOM 684 O O . ASN A 1 83 ? 5.364 12.366 -6.307 1.00 81.69 83 ASN A O 1
ATOM 688 N N . ASP A 1 84 ? 5.574 10.403 -5.209 1.00 80.62 84 ASP A N 1
ATOM 689 C CA . ASP A 1 84 ? 5.208 10.883 -3.868 1.00 80.62 84 ASP A CA 1
ATOM 690 C C . ASP A 1 84 ? 3.956 11.787 -3.907 1.00 80.62 84 ASP A C 1
ATOM 692 O O . ASP A 1 84 ? 3.919 12.893 -3.372 1.00 80.62 84 ASP A O 1
ATOM 696 N N . THR A 1 85 ? 2.901 11.313 -4.576 1.00 85.62 85 THR A N 1
ATOM 697 C CA . THR A 1 85 ? 1.601 11.999 -4.633 1.00 85.62 85 THR A CA 1
ATOM 698 C C . THR A 1 85 ? 0.490 11.084 -4.144 1.00 85.62 85 THR A C 1
ATOM 700 O O . THR A 1 85 ? 0.544 9.866 -4.321 1.00 85.62 85 THR A O 1
ATOM 703 N N . PHE A 1 86 ? -0.543 11.666 -3.543 1.00 86.06 86 PHE A N 1
ATOM 704 C CA . PHE A 1 86 ? -1.763 10.951 -3.198 1.00 86.06 86 PHE A CA 1
ATOM 705 C C . PHE A 1 86 ? -2.984 11.700 -3.721 1.00 86.06 86 PHE A C 1
ATOM 707 O O . PHE A 1 86 ? -2.981 12.923 -3.851 1.00 86.06 86 PHE A O 1
ATOM 714 N N . ALA A 1 87 ? -4.026 10.947 -4.043 1.00 86.94 87 ALA A N 1
ATOM 715 C CA . ALA A 1 87 ? -5.296 11.457 -4.522 1.00 86.94 87 ALA A CA 1
ATOM 716 C C . ALA A 1 87 ? -6.436 10.734 -3.811 1.00 86.94 87 ALA A C 1
ATOM 718 O O . ALA A 1 87 ? -6.322 9.566 -3.434 1.00 86.94 87 ALA A O 1
ATOM 719 N N . ILE A 1 88 ? -7.547 11.439 -3.649 1.00 85.25 88 ILE A N 1
ATOM 720 C CA . ILE A 1 88 ? -8.780 10.892 -3.101 1.00 85.25 88 ILE A CA 1
ATOM 721 C C . ILE A 1 88 ? -9.783 10.837 -4.243 1.00 85.25 88 ILE A C 1
ATOM 723 O O . ILE A 1 88 ? -9.999 11.834 -4.931 1.00 85.25 88 ILE A O 1
ATOM 727 N N . GLU A 1 89 ? -10.387 9.677 -4.446 1.00 79.75 89 GLU A N 1
ATOM 728 C CA . GLU A 1 89 ? -11.450 9.484 -5.425 1.00 79.75 89 GLU A CA 1
ATOM 729 C C . GLU A 1 89 ? -12.728 9.082 -4.686 1.00 79.75 89 GLU A C 1
ATOM 731 O O . GLU A 1 89 ? -12.675 8.236 -3.796 1.00 79.75 89 GLU A O 1
ATOM 736 N N . GLY A 1 90 ? -13.861 9.677 -5.063 1.00 63.69 90 GLY A N 1
ATOM 737 C CA . GLY A 1 90 ? -15.159 9.469 -4.416 1.00 63.69 90 GLY A CA 1
ATOM 738 C C . GLY A 1 90 ? -15.419 10.512 -3.333 1.00 63.69 90 GLY A C 1
ATOM 739 O O . GLY A 1 90 ? -15.028 10.322 -2.180 1.00 63.69 90 GLY A O 1
ATOM 740 N N . THR A 1 91 ? -16.059 11.609 -3.736 1.00 49.84 91 THR A N 1
ATOM 741 C CA . THR A 1 91 ? -16.612 12.658 -2.869 1.00 49.84 91 THR A CA 1
ATOM 742 C C . THR A 1 91 ? -18.123 12.533 -2.814 1.00 49.84 91 THR A C 1
ATOM 744 O O . THR A 1 91 ? -18.711 12.241 -3.882 1.00 49.84 91 THR A O 1
#

Organism: NCBI:txid1144522

Secondary structure (DSSP, 8-state):
-HHHHTTTTTTT-------S-GGGS-HHHHHT-SEEEEETT--HHHHHHHHHHS---S-HHHHHHHHHH--STT-EEEEETTTTEEEEE--

Radius of gyration: 13.5 Å; chains: 1; bounding box: 31×30×32 Å

Foldseek 3Di:
DVVVLVCCVVVVHDDDDDDPACVPPDLVNLQPDQKDKAFPDDDPVRQVVSVVSYDADDDSVVVCVVNVPDDDRRWIWMAGRVVRDIDIDDD

pLDDT: mean 84.0, std 8.09, range [49.84, 91.38]